Protein AF-A0AAV8HFJ1-F1 (afdb_monomer_lite)

InterPro domains:
  IPR003676 Small auxin-up RNA [PF02519] (20-83)
  IPR003676 Small auxin-up RNA [PTHR31374] (20-82)

Structure (mmCIF, N/CA/C/O backbone):
data_AF-A0AAV8HFJ1-F1
#
_entry.id   AF-A0AAV8HFJ1-F1
#
loop_
_atom_site.group_PDB
_atom_site.id
_atom_site.type_symbol
_atom_site.label_atom_id
_atom_site.label_alt_id
_atom_site.label_comp_id
_atom_site.label_asym_id
_atom_site.label_entity_id
_atom_site.label_seq_id
_atom_site.pdbx_PDB_ins_code
_atom_site.Cartn_x
_atom_site.Cartn_y
_atom_site.Cartn_z
_atom_site.occupancy
_atom_site.B_iso_or_equiv
_atom_site.auth_seq_id
_atom_site.auth_comp_id
_atom_site.auth_asym_id
_atom_site.auth_atom_id
_atom_site.pdbx_PDB_model_num
ATOM 1 N N . MET A 1 1 ? 34.713 -24.444 -14.308 1.00 42.53 1 MET A N 1
ATOM 2 C CA . MET A 1 1 ? 34.073 -23.202 -14.792 1.00 42.53 1 MET A CA 1
ATOM 3 C C . MET A 1 1 ? 32.708 -23.094 -14.132 1.00 42.53 1 MET A C 1
ATOM 5 O O . MET A 1 1 ? 31.749 -23.665 -14.622 1.00 42.53 1 MET A O 1
ATOM 9 N N . GLY A 1 2 ? 32.636 -22.483 -12.951 1.00 49.78 2 GLY A N 1
ATOM 10 C CA . GLY A 1 2 ? 31.366 -22.250 -12.270 1.00 49.78 2 GLY A CA 1
ATOM 11 C C . GLY A 1 2 ? 31.116 -20.757 -12.268 1.00 49.78 2 GLY A C 1
ATOM 12 O O . GLY A 1 2 ? 31.715 -20.059 -11.455 1.00 49.78 2 GLY A O 1
ATOM 13 N N . CYS A 1 3 ? 30.283 -20.263 -13.186 1.00 41.69 3 CYS A N 1
ATOM 14 C CA . CYS A 1 3 ? 29.745 -18.913 -13.076 1.00 41.69 3 CYS A CA 1
ATOM 15 C C . CYS A 1 3 ? 28.934 -18.867 -11.783 1.00 41.69 3 CYS A C 1
ATOM 17 O O . CYS A 1 3 ? 27.776 -19.279 -11.743 1.00 41.69 3 CYS A O 1
ATOM 19 N N . LYS A 1 4 ? 29.559 -18.401 -10.700 1.00 48.47 4 LYS A N 1
ATOM 20 C CA . LYS A 1 4 ? 28.824 -17.956 -9.528 1.00 48.47 4 LYS A CA 1
ATOM 21 C C . LYS A 1 4 ? 28.116 -16.692 -9.969 1.00 48.47 4 LYS A C 1
ATOM 23 O O . LYS A 1 4 ? 28.695 -15.612 -9.942 1.00 48.47 4 LYS A O 1
ATOM 28 N N . ILE A 1 5 ? 26.885 -16.858 -10.441 1.00 51.53 5 ILE A N 1
ATOM 29 C CA . ILE A 1 5 ? 25.933 -15.765 -10.544 1.00 51.53 5 ILE A CA 1
ATOM 30 C C . ILE A 1 5 ? 25.734 -15.326 -9.096 1.00 51.53 5 ILE A C 1
ATOM 32 O O . ILE A 1 5 ? 24.915 -15.884 -8.365 1.00 51.53 5 ILE A O 1
ATOM 36 N N . GLY A 1 6 ? 26.591 -14.416 -8.633 1.00 41.97 6 GLY A N 1
ATOM 37 C CA . GLY A 1 6 ? 26.340 -13.674 -7.417 1.00 41.97 6 GLY A CA 1
ATOM 38 C C . GLY A 1 6 ? 24.977 -13.050 -7.628 1.00 41.97 6 GLY A C 1
ATOM 39 O O . GLY A 1 6 ? 24.802 -12.260 -8.554 1.00 41.97 6 GLY A O 1
ATOM 40 N N . LYS A 1 7 ? 23.983 -13.496 -6.856 1.00 47.91 7 LYS A N 1
ATOM 41 C CA . LYS A 1 7 ? 22.683 -12.837 -6.856 1.00 47.91 7 LYS A CA 1
ATOM 42 C C . LYS A 1 7 ? 22.959 -11.344 -6.643 1.00 47.91 7 LYS A C 1
ATOM 44 O O . LYS A 1 7 ? 23.670 -11.030 -5.683 1.00 47.91 7 LYS A O 1
ATOM 49 N N . PRO A 1 8 ? 22.461 -10.442 -7.507 1.00 48.22 8 PRO A N 1
ATOM 50 C CA . PRO A 1 8 ? 22.539 -9.024 -7.205 1.00 48.22 8 PRO A CA 1
ATOM 51 C C . PRO A 1 8 ? 21.891 -8.803 -5.831 1.00 48.22 8 PRO A C 1
ATOM 53 O O . PRO A 1 8 ? 20.920 -9.503 -5.506 1.00 48.22 8 PRO A O 1
ATOM 56 N N . PRO A 1 9 ? 22.435 -7.902 -4.997 1.00 41.94 9 PRO A N 1
ATOM 57 C CA . PRO A 1 9 ? 21.826 -7.589 -3.719 1.00 41.94 9 PRO A CA 1
ATOM 58 C C . PRO A 1 9 ? 20.451 -7.013 -4.030 1.00 41.94 9 PRO A C 1
ATOM 60 O O . PRO A 1 9 ? 20.333 -5.903 -4.535 1.00 41.94 9 PRO A O 1
ATOM 63 N N . LEU A 1 10 ? 19.401 -7.796 -3.801 1.00 44.81 10 LEU A N 1
ATOM 64 C CA . LEU A 1 10 ? 18.062 -7.242 -3.803 1.00 44.81 10 LEU A CA 1
ATOM 65 C C . LEU A 1 10 ? 17.982 -6.333 -2.568 1.00 44.81 10 LEU A C 1
ATOM 67 O O . LEU A 1 10 ? 18.117 -6.851 -1.457 1.00 44.81 10 LEU A O 1
ATOM 71 N N . PRO A 1 11 ? 17.705 -5.023 -2.705 1.00 45.66 11 PRO A N 1
ATOM 72 C CA . PRO A 1 11 ? 17.373 -4.143 -1.582 1.00 45.66 11 PRO A CA 1
ATOM 73 C C . PRO A 1 11 ? 15.918 -4.381 -1.133 1.00 45.66 11 PRO A C 1
ATOM 75 O O . PRO A 1 11 ? 15.170 -3.468 -0.799 1.00 45.66 11 PRO A O 1
ATOM 78 N N . TYR A 1 12 ? 15.462 -5.627 -1.221 1.00 46.69 12 TYR A N 1
ATOM 79 C CA . TYR A 1 12 ? 14.132 -6.058 -0.830 1.00 46.69 12 TYR A CA 1
ATOM 80 C C . TYR A 1 12 ? 14.335 -6.882 0.431 1.00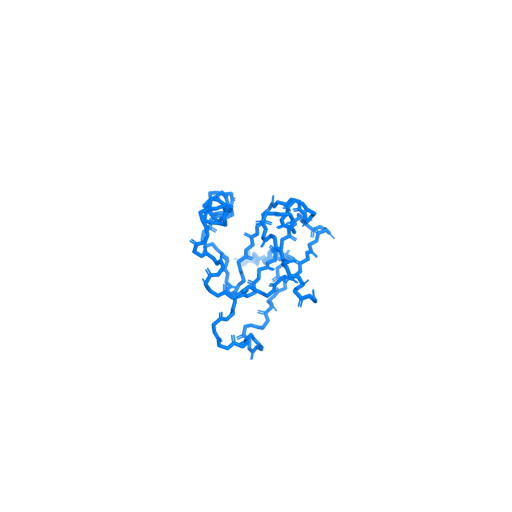 46.69 12 TYR A C 1
ATOM 82 O O . TYR A 1 12 ? 14.296 -8.112 0.404 1.00 46.69 12 TYR A O 1
ATOM 90 N N . GLU A 1 13 ? 14.644 -6.185 1.528 1.00 45.28 13 GLU A N 1
ATOM 91 C CA . GLU A 1 13 ? 14.550 -6.752 2.866 1.00 45.28 13 GLU A CA 1
ATOM 92 C C . GLU A 1 13 ? 13.240 -7.535 2.955 1.00 45.28 13 GLU A C 1
ATOM 94 O O . GLU A 1 13 ? 12.154 -6.969 2.807 1.00 45.28 13 GLU A O 1
ATOM 99 N N . LYS A 1 14 ? 13.353 -8.848 3.173 1.00 44.03 14 LYS A N 1
ATOM 100 C CA . LYS A 1 14 ? 12.258 -9.683 3.658 1.00 44.03 14 LYS A CA 1
ATOM 101 C C . LYS A 1 14 ? 11.617 -8.946 4.836 1.00 44.03 14 LYS A C 1
ATOM 103 O O . LYS A 1 14 ? 12.151 -9.019 5.943 1.00 44.03 14 LYS A O 1
ATOM 108 N N . LEU A 1 15 ? 10.480 -8.266 4.652 1.00 49.50 15 LEU A N 1
ATOM 109 C CA . LEU A 1 15 ? 9.648 -8.024 5.822 1.00 49.50 15 LEU A CA 1
ATOM 110 C C . LEU A 1 15 ? 9.100 -9.381 6.218 1.00 49.50 15 LEU A C 1
ATOM 112 O O . LEU A 1 15 ? 8.464 -10.085 5.436 1.00 49.50 15 LEU A O 1
ATOM 116 N N . VAL A 1 16 ? 9.387 -9.741 7.452 1.00 48.00 16 VAL A N 1
ATOM 117 C CA . VAL A 1 16 ? 8.856 -10.926 8.091 1.00 48.00 16 VAL A CA 1
ATOM 118 C C . VAL A 1 16 ? 7.332 -10.768 8.140 1.00 48.00 16 VAL A C 1
ATOM 120 O O . VAL A 1 16 ? 6.807 -10.015 8.958 1.00 48.00 16 VAL A O 1
ATOM 123 N N . VAL A 1 17 ? 6.610 -11.460 7.251 1.00 52.03 17 VAL A N 1
ATOM 124 C CA . VAL A 1 17 ? 5.151 -11.663 7.328 1.00 52.03 17 VAL A CA 1
ATOM 125 C C . VAL A 1 17 ? 4.877 -12.607 8.500 1.00 52.03 17 VAL A C 1
ATOM 127 O O . VAL A 1 17 ? 4.559 -13.777 8.338 1.00 52.03 17 VAL A O 1
ATOM 130 N N . GLY A 1 18 ? 5.130 -12.119 9.710 1.00 51.81 18 GLY A N 1
ATOM 131 C CA . GLY A 1 18 ? 4.949 -12.862 10.956 1.00 51.81 18 GLY A CA 1
ATOM 132 C C . GLY A 1 18 ? 4.225 -12.061 12.034 1.00 51.81 18 GLY A C 1
ATOM 133 O O . GLY A 1 18 ? 3.816 -12.639 13.033 1.00 51.81 18 GLY A O 1
ATOM 134 N N . SER A 1 19 ? 4.042 -10.750 11.843 1.00 60.19 19 SER A N 1
ATOM 135 C CA . SER A 1 19 ? 3.479 -9.850 12.861 1.00 60.19 19 SER A CA 1
ATOM 136 C C . SER A 1 19 ? 2.253 -9.052 12.409 1.00 60.19 19 SER A C 1
ATOM 138 O O . SER A 1 19 ? 1.703 -8.295 13.207 1.00 60.19 19 SER A O 1
ATOM 140 N N . ALA A 1 20 ? 1.795 -9.204 11.161 1.00 64.75 20 ALA A N 1
ATOM 141 C CA . ALA A 1 20 ? 0.571 -8.542 10.719 1.00 64.75 20 ALA A CA 1
ATOM 142 C C . ALA A 1 20 ? -0.648 -9.182 11.417 1.00 64.75 20 ALA A C 1
ATOM 144 O O . ALA A 1 20 ? -0.829 -10.401 11.325 1.00 64.75 20 ALA A O 1
ATOM 145 N N . PRO A 1 21 ? -1.500 -8.400 12.106 1.00 76.38 21 PRO A N 1
ATOM 146 C CA . PRO A 1 21 ? -2.743 -8.905 12.669 1.00 76.38 21 PRO A CA 1
ATOM 147 C C . PRO A 1 21 ? -3.632 -9.505 11.577 1.00 76.38 21 PRO A C 1
ATOM 149 O O . PRO A 1 21 ? -3.627 -9.063 10.425 1.00 76.38 21 PRO A O 1
ATOM 152 N N . LYS A 1 22 ? -4.443 -10.503 11.938 1.00 77.25 22 LYS A N 1
ATOM 153 C CA . LYS A 1 22 ? -5.369 -11.140 10.996 1.00 77.25 22 LYS A CA 1
ATOM 154 C C . LYS A 1 22 ? -6.280 -10.087 10.353 1.00 77.25 22 LYS A C 1
ATOM 156 O O . LYS A 1 22 ? -6.893 -9.285 11.051 1.00 77.25 22 LYS A O 1
ATOM 161 N N . GLY A 1 23 ? -6.380 -10.113 9.024 1.00 82.06 23 GLY A N 1
ATOM 162 C CA . GLY A 1 23 ? -7.167 -9.138 8.263 1.00 82.06 23 GLY A CA 1
ATOM 163 C C . GLY A 1 23 ? -6.418 -7.853 7.907 1.00 82.06 23 GLY A C 1
ATOM 164 O O . GLY A 1 23 ? -7.039 -6.942 7.366 1.00 82.06 23 GLY A O 1
ATOM 165 N N . TYR A 1 24 ? -5.108 -7.781 8.154 1.00 83.25 24 TYR A N 1
ATOM 166 C CA . TYR A 1 24 ? -4.256 -6.684 7.706 1.00 83.25 24 TYR A CA 1
ATOM 167 C C . TYR A 1 24 ? -3.154 -7.171 6.767 1.00 83.25 24 TYR A C 1
ATOM 169 O O . TYR A 1 24 ? -2.626 -8.271 6.918 1.00 83.25 24 TYR A O 1
ATOM 177 N N . VAL A 1 25 ? -2.802 -6.322 5.806 1.00 80.62 25 VAL A N 1
ATOM 178 C CA . VAL A 1 25 ? -1.773 -6.563 4.797 1.00 80.62 25 VAL A CA 1
ATOM 179 C C . VAL A 1 25 ? -0.723 -5.456 4.902 1.00 80.62 25 VAL A C 1
ATOM 181 O O . VAL A 1 25 ? -1.092 -4.276 4.897 1.00 80.62 25 VAL A O 1
ATOM 184 N N . PRO A 1 26 ? 0.572 -5.795 5.020 1.00 81.62 26 PRO A N 1
ATOM 185 C CA . PRO A 1 26 ? 1.636 -4.808 4.941 1.00 81.62 26 PRO A CA 1
ATOM 186 C C . PRO A 1 26 ? 1.788 -4.316 3.495 1.00 81.62 26 PRO A C 1
ATOM 188 O O . PRO A 1 26 ? 1.901 -5.113 2.559 1.00 81.62 26 PRO A O 1
ATOM 191 N N . ILE A 1 27 ? 1.813 -2.997 3.329 1.00 83.88 27 ILE A N 1
ATOM 192 C CA . ILE A 1 27 ? 2.023 -2.311 2.056 1.00 83.88 27 ILE A CA 1
ATOM 193 C C . ILE A 1 27 ? 3.256 -1.426 2.195 1.00 83.88 27 ILE A C 1
ATOM 195 O O . ILE A 1 27 ? 3.359 -0.654 3.141 1.00 83.88 27 ILE A O 1
ATOM 199 N N . LEU A 1 28 ? 4.191 -1.525 1.261 1.00 84.44 28 LEU A N 1
ATOM 200 C CA . LEU A 1 28 ? 5.340 -0.637 1.173 1.00 84.44 28 LEU A CA 1
ATOM 201 C C . LEU A 1 28 ? 5.112 0.338 0.018 1.00 84.44 28 LEU A C 1
ATOM 203 O O . LEU A 1 28 ? 4.986 -0.072 -1.134 1.00 84.44 28 LEU A O 1
ATOM 207 N N . VAL A 1 29 ? 5.049 1.623 0.333 1.00 87.31 29 VAL A N 1
ATOM 208 C CA . VAL A 1 29 ? 4.734 2.682 -0.627 1.00 87.31 29 VAL A CA 1
ATOM 209 C C . VAL A 1 29 ? 5.953 3.553 -0.823 1.00 87.31 29 VAL A C 1
ATOM 211 O O . VAL A 1 29 ? 6.612 3.889 0.155 1.00 87.31 29 VAL A O 1
ATOM 214 N N . GLY A 1 30 ? 6.242 3.921 -2.065 1.00 84.00 30 GLY A N 1
ATOM 215 C CA . GLY A 1 30 ? 7.344 4.813 -2.408 1.00 84.00 30 GLY A CA 1
ATOM 216 C C . GLY A 1 30 ? 8.367 4.176 -3.343 1.00 84.00 30 GLY A C 1
ATOM 217 O O . GLY A 1 30 ? 8.215 3.033 -3.789 1.00 84.00 30 GLY A O 1
ATOM 218 N N . ARG A 1 31 ? 9.428 4.924 -3.656 1.00 79.62 31 ARG A N 1
ATOM 219 C CA . ARG A 1 31 ? 10.479 4.524 -4.607 1.00 79.62 31 ARG A CA 1
ATOM 220 C C . ARG A 1 31 ? 11.828 4.438 -3.906 1.00 79.62 31 ARG A C 1
ATOM 222 O O . ARG A 1 31 ? 12.153 5.320 -3.124 1.00 79.62 31 ARG A O 1
ATOM 229 N N . GLU A 1 32 ? 12.582 3.379 -4.213 1.00 70.56 32 GLU A N 1
ATOM 230 C CA . GLU A 1 32 ? 13.964 3.083 -3.781 1.00 70.56 32 GLU A CA 1
ATOM 231 C C . GLU A 1 32 ? 14.350 3.530 -2.360 1.00 70.56 32 GLU A C 1
ATOM 233 O O . GLU A 1 32 ? 14.358 2.705 -1.449 1.00 70.56 32 GLU A O 1
ATOM 238 N N . THR A 1 33 ? 14.694 4.804 -2.172 1.00 68.75 33 THR A N 1
ATOM 239 C CA . THR A 1 33 ? 15.219 5.373 -0.922 1.00 68.75 33 THR A CA 1
ATOM 240 C C . THR A 1 33 ? 14.162 6.048 -0.044 1.00 68.75 33 THR A C 1
ATOM 242 O O . THR A 1 33 ? 14.399 6.234 1.147 1.00 68.75 33 THR A O 1
ATOM 245 N N . ALA A 1 34 ? 12.990 6.374 -0.590 1.00 77.00 34 ALA A N 1
ATOM 246 C CA . ALA A 1 34 ? 11.873 6.984 0.123 1.00 77.00 34 ALA A CA 1
ATOM 247 C C . ALA A 1 34 ? 10.689 6.017 0.108 1.00 77.00 34 ALA A C 1
ATOM 249 O O . ALA A 1 34 ? 9.793 6.127 -0.727 1.00 77.00 34 ALA A O 1
ATOM 250 N N . THR A 1 35 ? 10.722 5.024 1.001 1.00 80.88 35 THR A N 1
ATOM 251 C CA . THR A 1 35 ? 9.625 4.063 1.160 1.00 80.88 35 THR A CA 1
ATOM 252 C C . THR A 1 35 ? 9.083 4.072 2.583 1.00 80.88 35 THR A C 1
ATOM 254 O O . THR A 1 35 ? 9.845 4.115 3.547 1.00 80.88 35 THR A O 1
ATOM 257 N N . GLU A 1 36 ? 7.763 4.001 2.719 1.00 85.38 36 GLU A N 1
ATOM 258 C CA . GLU A 1 36 ? 7.066 3.939 4.000 1.00 85.38 36 GLU A CA 1
ATOM 259 C C . GLU A 1 36 ? 6.180 2.691 4.066 1.00 85.38 36 GLU A C 1
ATOM 261 O O . GLU A 1 36 ? 5.564 2.272 3.082 1.00 85.38 36 GLU A O 1
ATOM 266 N N . LYS A 1 37 ? 6.157 2.057 5.241 1.00 83.50 37 LYS A N 1
ATOM 267 C CA . LYS A 1 37 ? 5.389 0.839 5.502 1.00 83.50 37 LYS A CA 1
ATOM 268 C C . LYS A 1 37 ? 4.047 1.209 6.113 1.00 83.50 37 LYS A C 1
ATOM 270 O O . LYS A 1 37 ? 3.988 1.762 7.206 1.00 83.50 37 LYS A O 1
ATOM 275 N N . PHE A 1 38 ? 2.981 0.807 5.443 1.00 83.00 38 PHE A N 1
ATOM 276 C CA . PHE A 1 38 ? 1.610 0.924 5.901 1.00 83.00 38 PHE A CA 1
ATOM 277 C C . PHE A 1 38 ? 1.055 -0.450 6.245 1.00 83.00 38 PHE A C 1
ATOM 279 O O . PHE A 1 38 ? 1.371 -1.451 5.605 1.00 83.00 38 PHE A O 1
ATOM 286 N N . LEU A 1 39 ? 0.182 -0.496 7.242 1.00 84.38 39 LEU A N 1
ATOM 287 C CA . LEU A 1 39 ? -0.588 -1.686 7.561 1.00 84.38 39 LEU A CA 1
ATOM 288 C C . LEU A 1 39 ? -2.049 -1.411 7.212 1.00 84.38 39 LEU A C 1
ATOM 290 O O . LEU A 1 39 ? -2.715 -0.615 7.871 1.00 84.38 39 LEU A O 1
ATOM 294 N N . MET A 1 40 ? -2.549 -2.054 6.160 1.00 83.25 40 MET A N 1
ATOM 295 C CA . MET A 1 40 ? -3.886 -1.790 5.639 1.00 83.25 40 MET A CA 1
ATOM 296 C C . MET A 1 40 ? -4.827 -2.950 5.940 1.00 83.25 40 MET A C 1
ATOM 298 O O . MET A 1 40 ? -4.502 -4.106 5.687 1.00 83.25 40 MET A O 1
ATOM 302 N N . HIS A 1 41 ? -6.021 -2.652 6.448 1.00 85.06 41 HIS A N 1
ATOM 303 C CA . HIS A 1 41 ? -7.050 -3.673 6.623 1.00 85.06 41 HIS A CA 1
ATOM 304 C C . HIS A 1 41 ? -7.552 -4.160 5.255 1.00 85.06 41 HIS A C 1
ATOM 306 O O . HIS A 1 41 ? -7.800 -3.350 4.365 1.00 85.06 41 HIS A O 1
ATOM 312 N N . VAL A 1 42 ? -7.814 -5.458 5.096 1.00 82.75 42 VAL A N 1
ATOM 313 C CA . VAL A 1 42 ? -8.268 -6.059 3.824 1.00 82.75 42 VAL A CA 1
ATOM 314 C C . VAL A 1 42 ? -9.539 -5.414 3.256 1.00 82.75 42 VAL A C 1
ATOM 316 O O . VAL A 1 42 ? -9.726 -5.358 2.049 1.00 82.75 42 VAL A O 1
ATOM 319 N N . LYS A 1 43 ? -10.395 -4.852 4.118 1.00 83.50 43 LYS A N 1
ATOM 320 C CA . LYS A 1 43 ? -11.594 -4.093 3.700 1.00 83.50 43 LYS A CA 1
ATOM 321 C C . LYS A 1 43 ? -11.265 -2.790 2.960 1.00 83.50 43 LYS A C 1
ATOM 323 O O . LYS A 1 43 ? -12.061 -2.365 2.137 1.00 83.50 43 LYS A O 1
ATOM 328 N N . GLN A 1 44 ? -10.127 -2.161 3.258 1.00 81.19 44 GLN A N 1
ATOM 329 C CA . GLN A 1 44 ? -9.679 -0.931 2.594 1.00 81.19 44 GLN A CA 1
ATOM 330 C C . GLN A 1 44 ? -9.068 -1.217 1.215 1.00 81.19 44 GLN A C 1
ATOM 332 O O . GLN A 1 44 ? -9.152 -0.369 0.330 1.00 81.19 44 GLN A O 1
ATOM 337 N N . LEU A 1 45 ? -8.522 -2.423 1.008 1.00 79.25 45 LEU A N 1
ATOM 338 C CA . LEU A 1 45 ? -8.015 -2.863 -0.299 1.00 79.25 45 LEU A CA 1
ATOM 339 C C . LEU A 1 45 ? -9.125 -2.967 -1.352 1.00 79.25 45 LEU A C 1
ATOM 341 O O . LEU A 1 45 ? -8.858 -2.807 -2.535 1.00 79.25 45 LEU A O 1
ATOM 345 N N . ASN A 1 46 ? -10.369 -3.197 -0.921 1.00 80.50 46 ASN A N 1
ATOM 346 C CA . ASN A 1 46 ? -11.525 -3.304 -1.812 1.00 80.50 46 ASN A CA 1
ATOM 347 C C . ASN A 1 46 ? -12.059 -1.940 -2.293 1.00 80.50 46 ASN A C 1
ATOM 349 O O . ASN A 1 46 ? -13.088 -1.878 -2.961 1.00 80.50 46 ASN A O 1
ATOM 353 N N . ASN A 1 47 ? -11.408 -0.831 -1.925 1.00 82.31 47 ASN A N 1
ATOM 354 C CA . ASN A 1 47 ? -11.745 0.473 -2.482 1.00 82.31 47 ASN A CA 1
ATOM 355 C C . ASN A 1 47 ? -11.231 0.562 -3.928 1.00 82.31 47 ASN A C 1
ATOM 357 O O . ASN A 1 47 ? -10.059 0.262 -4.163 1.00 82.31 47 ASN A O 1
ATOM 361 N N . PRO A 1 48 ? -12.037 1.056 -4.885 1.00 82.69 48 PRO A N 1
ATOM 362 C CA . PRO A 1 48 ? -11.651 1.110 -6.296 1.00 82.69 48 PRO A CA 1
ATOM 363 C C . PRO A 1 48 ? -10.370 1.921 -6.533 1.00 82.69 48 PRO A C 1
ATOM 365 O O . PRO A 1 48 ? -9.536 1.528 -7.339 1.00 82.69 48 PRO A O 1
ATOM 368 N N . SER A 1 49 ? -10.152 3.001 -5.775 1.00 81.75 49 SER A N 1
ATOM 369 C CA . SER A 1 49 ? -8.913 3.788 -5.843 1.00 81.75 49 SER A CA 1
ATOM 370 C C . SER A 1 49 ? -7.672 2.976 -5.468 1.00 81.75 49 SER A C 1
ATOM 372 O O . SER A 1 49 ? -6.620 3.143 -6.077 1.00 81.75 49 SER A O 1
ATOM 374 N N . ILE A 1 50 ? -7.795 2.078 -4.486 1.00 80.88 50 ILE A N 1
ATOM 375 C CA . ILE A 1 50 ? -6.698 1.196 -4.089 1.00 80.88 50 ILE A CA 1
ATOM 376 C C . ILE A 1 50 ? -6.506 0.111 -5.136 1.00 80.88 50 ILE A C 1
ATOM 378 O O . ILE A 1 50 ? -5.376 -0.112 -5.544 1.00 80.88 50 ILE A O 1
ATOM 382 N N . MET A 1 51 ? -7.583 -0.497 -5.636 1.00 83.31 51 MET A N 1
ATOM 383 C CA . MET A 1 51 ? -7.489 -1.509 -6.692 1.00 83.31 51 MET A CA 1
ATOM 384 C C . MET A 1 51 ? -6.738 -0.994 -7.927 1.00 83.31 51 MET A C 1
ATOM 386 O O . MET A 1 51 ? -5.861 -1.696 -8.418 1.00 83.31 51 MET A O 1
ATOM 390 N N . ILE A 1 52 ? -6.997 0.245 -8.358 1.00 85.12 52 ILE A N 1
ATOM 391 C CA . ILE A 1 52 ? -6.261 0.878 -9.466 1.00 85.12 52 ILE A CA 1
ATOM 392 C C . ILE A 1 52 ? -4.767 1.001 -9.136 1.00 85.12 52 ILE A C 1
ATOM 394 O O . ILE A 1 52 ? -3.924 0.647 -9.953 1.00 85.12 52 ILE A O 1
ATOM 398 N N . LEU A 1 53 ? -4.412 1.448 -7.926 1.00 82.94 53 LEU A N 1
ATOM 399 C CA . LEU A 1 53 ? -3.006 1.535 -7.509 1.00 82.94 53 LEU A CA 1
ATOM 400 C C . LEU A 1 53 ? -2.315 0.166 -7.471 1.00 82.94 53 LEU A C 1
ATOM 402 O O . LEU A 1 53 ? -1.129 0.075 -7.780 1.00 82.94 53 LEU A O 1
ATOM 406 N N . LEU A 1 54 ? -3.042 -0.890 -7.098 1.00 81.44 54 LEU A N 1
ATOM 407 C CA . LEU A 1 54 ? -2.519 -2.256 -7.094 1.00 81.44 54 LEU A CA 1
ATOM 408 C C . LEU A 1 54 ? -2.328 -2.805 -8.502 1.00 81.44 54 LEU A C 1
ATOM 410 O O . LEU A 1 54 ? -1.341 -3.492 -8.744 1.00 81.44 54 LEU A O 1
ATOM 414 N N . GLU A 1 55 ? -3.248 -2.502 -9.414 1.00 83.50 55 GLU A N 1
ATOM 415 C CA . GLU A 1 55 ? -3.139 -2.883 -10.820 1.00 83.50 55 GLU A CA 1
ATOM 416 C C . GLU A 1 55 ? -1.930 -2.209 -11.474 1.00 83.50 55 GLU A C 1
ATOM 418 O O . GLU A 1 55 ? -1.086 -2.896 -12.042 1.00 83.50 55 GLU A O 1
ATOM 423 N N . LEU A 1 56 ? -1.770 -0.895 -11.282 1.00 82.38 56 LEU A N 1
ATOM 424 C CA . LEU A 1 56 ? -0.602 -0.149 -11.764 1.00 82.38 56 LEU A CA 1
ATOM 425 C C . LEU A 1 56 ? 0.705 -0.694 -11.179 1.00 82.38 56 LEU A C 1
ATOM 427 O O . LEU A 1 56 ? 1.705 -0.831 -11.878 1.00 82.38 56 LEU A O 1
ATOM 431 N N . ALA A 1 57 ? 0.709 -1.032 -9.889 1.00 79.88 57 ALA A N 1
ATOM 432 C CA . ALA A 1 57 ? 1.877 -1.638 -9.270 1.00 79.88 57 ALA A CA 1
ATOM 433 C C . ALA A 1 57 ? 2.180 -3.040 -9.821 1.00 79.88 57 ALA A C 1
ATOM 435 O O . ALA A 1 57 ? 3.350 -3.395 -9.946 1.00 79.88 57 ALA A O 1
ATOM 436 N N . ALA A 1 58 ? 1.156 -3.835 -10.144 1.00 78.88 58 ALA A N 1
ATOM 437 C CA . ALA A 1 58 ? 1.321 -5.155 -10.742 1.00 78.88 58 ALA A CA 1
ATOM 438 C C . ALA A 1 58 ? 1.832 -5.080 -12.188 1.00 78.88 58 ALA A C 1
ATOM 440 O O . ALA A 1 58 ? 2.620 -5.940 -12.573 1.00 78.88 58 ALA A O 1
ATOM 441 N N . ASP A 1 59 ? 1.434 -4.066 -12.956 1.00 80.81 59 ASP A N 1
ATOM 442 C CA . ASP A 1 59 ? 1.956 -3.816 -14.305 1.00 80.81 59 ASP A CA 1
ATOM 443 C C . ASP A 1 59 ? 3.454 -3.460 -14.264 1.00 80.81 59 ASP A C 1
ATOM 445 O O . ASP A 1 59 ? 4.269 -4.067 -14.958 1.00 80.81 59 ASP A O 1
ATOM 449 N N . GLU A 1 60 ? 3.844 -2.571 -13.344 1.00 77.88 60 GLU A N 1
ATOM 450 C CA . GLU A 1 60 ? 5.223 -2.078 -13.219 1.00 77.88 60 GLU A CA 1
ATOM 451 C C . GLU A 1 60 ? 6.188 -3.082 -12.554 1.00 77.88 60 GLU A C 1
ATOM 453 O O . GLU A 1 60 ? 7.332 -3.247 -12.981 1.00 77.88 60 GLU A O 1
ATOM 458 N N . LEU A 1 61 ? 5.766 -3.742 -11.469 1.00 71.38 61 LEU A N 1
ATOM 459 C CA . LEU A 1 61 ? 6.622 -4.636 -10.667 1.00 71.38 61 LEU A CA 1
ATOM 460 C C . LEU A 1 61 ? 6.413 -6.123 -10.982 1.00 71.38 61 LEU A C 1
ATOM 462 O O . LEU A 1 61 ? 7.218 -6.972 -10.574 1.00 71.38 61 LEU A O 1
ATOM 466 N N . GLY A 1 62 ? 5.321 -6.465 -11.664 1.00 70.56 62 GLY A N 1
ATOM 467 C CA . GLY A 1 62 ? 4.841 -7.835 -11.765 1.00 70.56 62 GLY A CA 1
ATOM 468 C C . GLY A 1 62 ? 4.363 -8.401 -10.421 1.00 70.56 62 GLY A C 1
ATOM 469 O O . GLY A 1 62 ? 4.475 -7.804 -9.350 1.00 70.56 62 GLY A O 1
ATOM 470 N N . TYR A 1 63 ? 3.905 -9.650 -10.445 1.00 67.31 63 TYR A N 1
ATOM 471 C CA . TYR A 1 63 ? 3.469 -10.380 -9.246 1.00 67.31 63 TYR A CA 1
ATOM 472 C C . TYR A 1 63 ? 4.630 -10.951 -8.404 1.00 67.31 63 TYR A C 1
ATOM 474 O O . TYR A 1 63 ? 4.448 -11.910 -7.659 1.00 67.31 63 TYR A O 1
ATOM 482 N N . ARG A 1 64 ? 5.844 -10.389 -8.497 1.00 62.84 64 ARG A N 1
ATOM 483 C CA . ARG A 1 64 ? 7.044 -10.880 -7.777 1.00 62.84 64 ARG A CA 1
ATOM 484 C C . ARG A 1 64 ? 7.166 -10.356 -6.340 1.00 62.84 64 ARG A C 1
ATOM 486 O O . ARG A 1 64 ? 8.242 -10.387 -5.747 1.00 62.84 64 ARG A O 1
ATOM 493 N N . CYS A 1 65 ? 6.071 -9.858 -5.781 1.00 62.78 65 CYS A N 1
ATOM 494 C CA . CYS A 1 65 ? 6.013 -9.340 -4.424 1.00 62.78 65 CYS A CA 1
ATOM 495 C C . CYS A 1 65 ? 5.810 -10.490 -3.417 1.00 62.78 65 CYS A C 1
ATOM 497 O O . CYS A 1 65 ? 4.682 -10.890 -3.138 1.00 62.78 65 CYS A O 1
ATOM 499 N N . GLU A 1 66 ? 6.896 -11.042 -2.864 1.00 62.19 66 GLU A N 1
ATOM 500 C CA . GLU A 1 66 ? 6.812 -12.045 -1.789 1.00 62.19 66 GLU A CA 1
ATOM 501 C C . GLU A 1 66 ? 6.431 -11.385 -0.453 1.00 62.19 66 GLU A C 1
ATOM 503 O O . GLU A 1 66 ? 7.253 -10.770 0.224 1.00 62.19 66 GLU A O 1
ATOM 508 N N . GLY A 1 67 ? 5.161 -11.523 -0.063 1.00 62.94 67 GLY A N 1
ATOM 509 C CA . GLY A 1 67 ? 4.676 -11.233 1.291 1.00 62.94 67 GLY A CA 1
ATOM 510 C C . GLY A 1 67 ? 4.365 -9.766 1.617 1.00 62.94 67 GLY A C 1
ATOM 511 O O . GLY A 1 67 ? 3.655 -9.507 2.586 1.00 62.94 67 GLY A O 1
ATOM 512 N N . ILE A 1 68 ? 4.826 -8.801 0.819 1.00 71.19 68 ILE A N 1
ATOM 513 C CA . ILE A 1 68 ? 4.502 -7.374 0.990 1.00 71.19 68 ILE A CA 1
ATOM 514 C C . ILE A 1 68 ? 4.029 -6.805 -0.330 1.00 71.19 68 ILE A C 1
ATOM 516 O O . ILE A 1 68 ? 4.691 -6.977 -1.348 1.00 71.19 68 ILE A O 1
ATOM 520 N N . LEU A 1 69 ? 2.925 -6.071 -0.298 1.00 78.56 69 LEU A N 1
ATOM 521 C CA . LEU A 1 69 ? 2.416 -5.365 -1.464 1.00 78.56 69 LEU A CA 1
ATOM 522 C C . LEU A 1 69 ? 3.211 -4.072 -1.663 1.00 78.56 69 LEU A C 1
ATOM 524 O O . LEU A 1 69 ? 3.299 -3.267 -0.740 1.00 78.56 69 LEU A O 1
ATOM 528 N N . ARG A 1 70 ? 3.818 -3.865 -2.833 1.00 78.94 70 ARG A N 1
ATOM 529 C CA . ARG A 1 70 ? 4.573 -2.638 -3.131 1.00 78.94 70 ARG A CA 1
ATOM 530 C C . ARG A 1 70 ? 3.780 -1.738 -4.057 1.00 78.94 70 ARG A C 1
ATOM 532 O O . ARG A 1 70 ? 3.207 -2.229 -5.017 1.00 78.94 70 ARG A O 1
ATOM 539 N N . ILE A 1 71 ? 3.769 -0.438 -3.776 1.00 84.25 71 ILE A N 1
ATOM 540 C CA . ILE A 1 71 ? 3.112 0.574 -4.610 1.00 84.25 71 ILE A CA 1
ATOM 541 C C . ILE A 1 71 ? 4.126 1.679 -4.908 1.00 84.25 71 ILE A C 1
ATOM 543 O O . ILE A 1 71 ? 4.578 2.376 -4.001 1.00 84.25 71 ILE A O 1
ATOM 547 N N . LEU A 1 72 ? 4.473 1.858 -6.186 1.00 80.38 72 LEU A N 1
ATOM 548 C CA . LEU A 1 72 ? 5.445 2.859 -6.658 1.00 80.38 72 LEU A CA 1
ATOM 549 C C . LEU A 1 72 ? 4.825 4.255 -6.826 1.00 80.38 72 LEU A C 1
ATOM 551 O O . LEU A 1 72 ? 5.027 4.935 -7.838 1.00 80.38 72 LEU A O 1
ATOM 555 N N . CYS A 1 73 ? 4.051 4.675 -5.833 1.00 82.38 73 CYS A N 1
ATOM 556 C CA . CYS A 1 73 ? 3.449 5.996 -5.783 1.00 82.38 73 CYS A CA 1
ATOM 557 C C . CYS A 1 73 ? 4.140 6.856 -4.726 1.00 82.38 73 CYS A C 1
ATOM 559 O O . CYS A 1 73 ? 4.815 6.336 -3.838 1.00 82.38 73 CYS A O 1
ATOM 561 N N . ASP A 1 74 ? 3.970 8.167 -4.838 1.00 85.44 74 ASP A N 1
ATOM 562 C CA . ASP A 1 74 ? 4.377 9.094 -3.796 1.00 85.44 74 ASP A CA 1
ATOM 563 C C . ASP A 1 74 ? 3.649 8.780 -2.473 1.00 85.44 74 ASP A C 1
ATOM 565 O O . ASP A 1 74 ? 2.468 8.411 -2.460 1.00 85.44 74 ASP A O 1
ATOM 569 N N . VAL A 1 75 ? 4.377 8.875 -1.359 1.00 85.81 75 VAL A N 1
ATOM 570 C CA . VAL A 1 75 ? 3.861 8.502 -0.034 1.00 85.81 75 VAL A CA 1
ATOM 571 C C . VAL A 1 75 ? 2.749 9.453 0.408 1.00 85.81 75 VAL A C 1
ATOM 573 O O . VAL A 1 75 ? 1.748 8.997 0.968 1.00 85.81 75 VAL A O 1
ATOM 576 N N . ASP A 1 76 ? 2.878 10.749 0.125 1.00 85.62 76 ASP A N 1
ATOM 577 C CA . ASP A 1 76 ? 1.874 11.748 0.482 1.00 85.62 76 ASP A CA 1
ATOM 578 C C . ASP A 1 76 ? 0.614 11.578 -0.371 1.00 85.62 76 ASP A C 1
ATOM 580 O O . ASP A 1 76 ? -0.497 11.570 0.162 1.00 85.62 76 ASP A O 1
ATOM 584 N N . TYR A 1 77 ? 0.768 11.296 -1.669 1.00 84.81 77 TYR A N 1
ATOM 585 C CA . TYR A 1 77 ? -0.372 10.939 -2.521 1.00 84.81 77 TYR A CA 1
ATOM 586 C C . TYR A 1 77 ? -1.115 9.702 -2.000 1.00 84.81 77 TYR A C 1
ATOM 588 O O . TYR A 1 77 ? -2.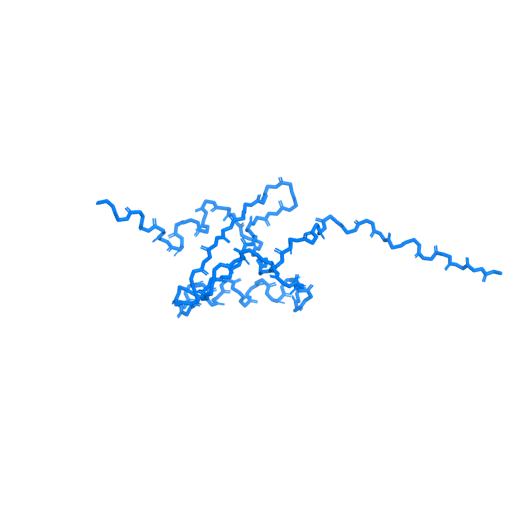346 9.678 -1.937 1.00 84.81 77 TYR A O 1
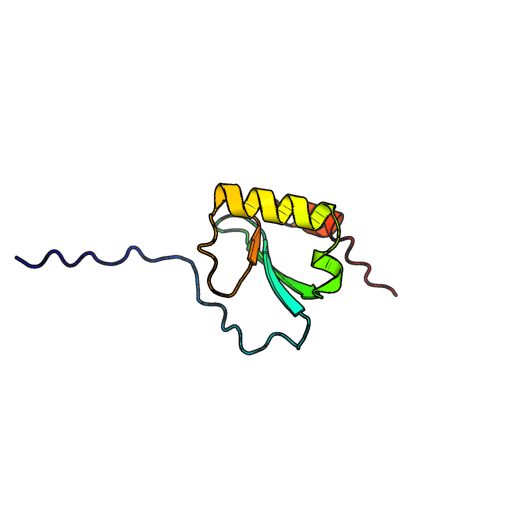ATOM 596 N N . PHE A 1 78 ? -0.385 8.663 -1.589 1.00 85.50 78 PHE A N 1
ATOM 597 C CA . PHE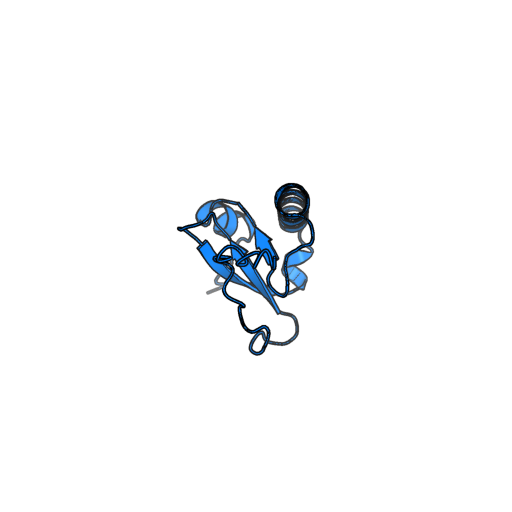 A 1 78 ? -1.006 7.461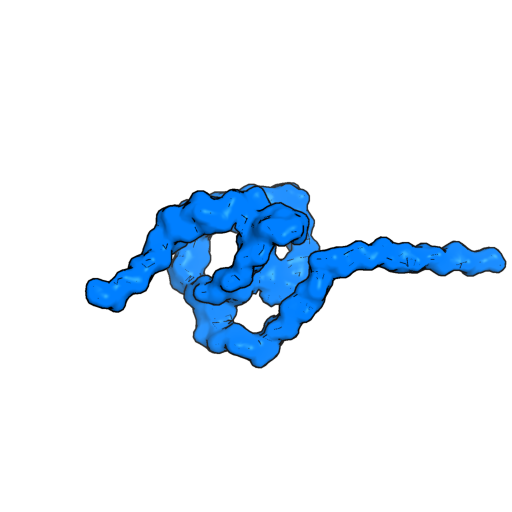 -1.045 1.00 85.50 78 PHE A CA 1
ATOM 598 C C . PHE A 1 78 ? -1.785 7.742 0.245 1.00 85.50 78 PHE A C 1
ATOM 600 O O . PHE A 1 78 ? -2.893 7.232 0.410 1.00 85.50 78 PHE A O 1
ATOM 607 N N . ARG A 1 79 ? -1.257 8.583 1.142 1.00 84.31 79 ARG A N 1
ATOM 608 C CA . ARG A 1 79 ? -1.960 8.990 2.371 1.00 84.31 79 ARG A CA 1
ATOM 609 C C . ARG A 1 79 ? -3.294 9.676 2.069 1.00 84.31 79 ARG A C 1
ATOM 611 O O . ARG A 1 79 ? -4.298 9.344 2.707 1.00 84.31 79 ARG A O 1
ATOM 618 N N . GLU A 1 80 ? -3.322 10.542 1.058 1.00 83.62 80 GLU A N 1
ATOM 619 C CA . GLU A 1 80 ? -4.541 11.213 0.596 1.00 83.62 80 GLU A CA 1
ATOM 620 C C . GLU A 1 80 ? -5.560 10.226 0.005 1.00 83.62 80 GLU A C 1
ATOM 622 O O . GLU A 1 80 ? -6.747 10.274 0.342 1.00 83.62 80 GLU A O 1
ATOM 627 N N . VAL A 1 81 ? -5.111 9.278 -0.828 1.00 79.50 81 VAL A N 1
ATOM 628 C CA . VAL A 1 81 ? -5.992 8.276 -1.461 1.00 79.50 81 VAL A CA 1
ATOM 629 C C . VAL A 1 81 ? -6.589 7.315 -0.442 1.00 79.50 81 VAL A C 1
ATOM 631 O O . VAL A 1 81 ? -7.781 7.006 -0.501 1.00 79.50 81 VAL A O 1
ATOM 634 N N . VAL A 1 82 ? -5.783 6.846 0.511 1.00 77.25 82 VAL A N 1
ATOM 635 C CA . VAL A 1 82 ? -6.251 5.918 1.545 1.00 77.25 82 VAL A CA 1
ATOM 636 C C . VAL A 1 82 ? -7.198 6.617 2.523 1.00 77.25 82 VAL A C 1
ATOM 638 O O . VAL A 1 82 ? -7.905 5.924 3.256 1.00 77.25 82 VAL A O 1
ATOM 641 N N . LYS A 1 83 ? -7.256 7.965 2.526 1.00 67.38 83 LYS A N 1
ATOM 642 C CA . LYS A 1 83 ? -7.996 8.782 3.500 1.00 67.38 83 LYS A CA 1
ATOM 643 C C . LYS A 1 83 ? -7.924 8.122 4.866 1.00 67.38 83 LYS A C 1
ATOM 645 O O . LYS A 1 83 ? -8.964 7.724 5.402 1.00 67.38 83 LYS A O 1
ATOM 650 N N . ILE A 1 84 ? -6.708 7.923 5.388 1.00 60.09 84 ILE A N 1
ATOM 651 C CA . ILE A 1 84 ? -6.518 7.376 6.733 1.00 60.09 84 ILE A CA 1
ATOM 652 C C . ILE A 1 84 ? -7.186 8.366 7.688 1.00 60.09 84 ILE A C 1
ATOM 654 O O . ILE A 1 84 ? -6.593 9.336 8.147 1.00 60.09 84 ILE A O 1
ATOM 658 N N . LYS A 1 85 ? -8.479 8.159 7.940 1.00 44.50 85 LYS A N 1
ATOM 659 C CA . LYS A 1 85 ? -9.225 8.890 8.940 1.00 44.50 85 LYS A CA 1
ATOM 660 C C . LYS A 1 85 ? -8.697 8.367 10.259 1.00 44.50 85 LYS A C 1
ATOM 662 O O . LYS A 1 85 ? -9.185 7.352 10.755 1.00 44.50 85 LYS A O 1
ATOM 667 N N . ASN A 1 86 ? -7.728 9.064 10.839 1.00 46.62 86 ASN A N 1
ATOM 668 C CA . ASN A 1 86 ? -7.617 9.077 12.286 1.00 46.62 86 ASN A CA 1
ATOM 669 C C . ASN A 1 86 ? -8.913 9.717 12.779 1.00 46.62 86 ASN A C 1
ATOM 671 O O . ASN A 1 86 ? -9.067 10.934 12.798 1.00 46.62 86 ASN A O 1
ATOM 675 N N . LYS A 1 87 ? -9.914 8.872 13.021 1.00 31.22 87 LYS A N 1
ATOM 676 C CA . LYS A 1 87 ? -11.170 9.277 13.623 1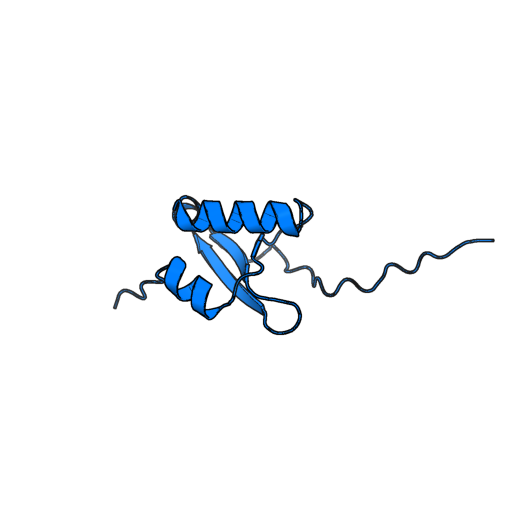.00 31.22 87 LYS A CA 1
ATOM 677 C C . LYS A 1 87 ? -10.860 9.548 15.095 1.00 31.22 87 LYS A C 1
ATOM 679 O O . LYS A 1 87 ? -10.854 8.610 15.885 1.00 31.22 87 LYS A O 1
ATOM 684 N N . SER A 1 88 ? -10.546 10.801 15.411 1.00 37.72 88 SER A N 1
ATOM 685 C CA . SER A 1 88 ? -10.780 11.376 16.737 1.00 37.72 88 SER A CA 1
ATOM 686 C C . SER A 1 88 ? -12.108 12.110 16.708 1.00 37.72 88 SER A C 1
ATOM 688 O O . SER A 1 88 ? -12.360 12.810 15.701 1.00 37.72 88 SER A O 1
#

pLDDT: mean 70.4, std 15.84, range [31.22, 87.31]

Sequence (88 aa):
MGCKIGKPPLPYEKLVVGSAPKGYVPILVGRETATEKFLMHVKQLNNPSIMILLELAADELGYRCEGILRILCDVDYFREVVKIKNKS

Organism: NCBI:txid906938

Foldseek 3Di:
DDPPPPPDPDPPPPPPLPPQPPQWAWEWEADDPDIDIDIHGVVLCPPVLNVVQQVVQCVVVNPPDDRYRYGHDDPVVVCVSSVPPPPD

Secondary structure (DSSP, 8-state):
----------------TTSPPTTEEEEEEEETTEEEEEEEEHHHHTSHHHHHHHHHHHHHHTT--SSSEEE-S-HHHHHHHHT-----

Radius of gyration: 15.27 Å; chains: 1; bounding box: 46×35×32 Å